Protein AF-A0A800L6N9-F1 (afdb_monomer_lite)

Foldseek 3Di:
DPKAWDFAQCVRPQPDPVRGTHTAWIWDDDPQWIKIFGVCLLLPVVLVVLQVVLLVVLVADWDDDNGITTDHDPSRGSVVSVVVSSVVQDPVNVVVSVVVPPD

pLDDT: mean 93.7, std 5.2, range [57.62, 97.25]

Structure (mmCIF, N/CA/C/O backbone):
data_AF-A0A800L6N9-F1
#
_entry.id   AF-A0A800L6N9-F1
#
loop_
_atom_site.group_PDB
_atom_site.id
_atom_site.type_symbol
_atom_site.label_atom_id
_atom_site.label_alt_id
_atom_site.label_comp_id
_atom_site.label_asym_id
_atom_site.label_entity_id
_atom_site.label_seq_id
_atom_site.pdbx_PDB_ins_code
_atom_site.Cartn_x
_atom_site.Cartn_y
_atom_site.Cartn_z
_atom_site.occupancy
_atom_site.B_iso_or_equiv
_atom_site.auth_seq_id
_atom_site.auth_comp_id
_atom_site.auth_asym_id
_atom_site.auth_atom_id
_atom_site.pdbx_PDB_model_num
ATOM 1 N N . TRP A 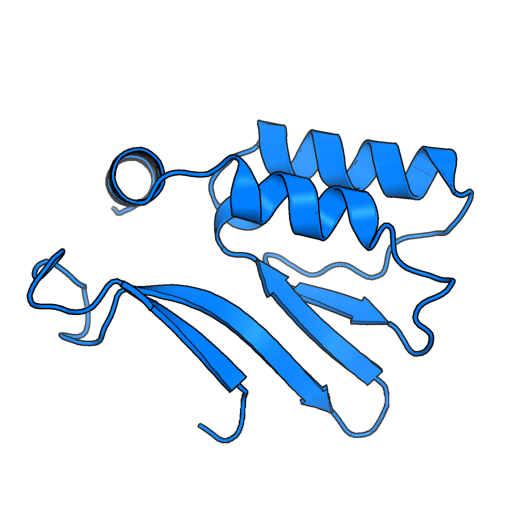1 1 ? 11.679 -10.134 8.688 1.00 57.62 1 TRP A N 1
ATOM 2 C CA . TRP A 1 1 ? 10.487 -9.304 8.961 1.00 57.62 1 TRP A CA 1
ATOM 3 C C . TRP A 1 1 ? 9.336 -10.223 9.349 1.00 57.62 1 TRP A C 1
ATOM 5 O O . TRP A 1 1 ? 9.235 -11.284 8.757 1.00 57.62 1 TRP A O 1
ATOM 15 N N . GLY A 1 2 ? 8.531 -9.871 10.359 1.00 82.06 2 GLY A N 1
ATOM 16 C CA . GLY A 1 2 ? 7.425 -10.706 10.879 1.00 82.06 2 GLY A CA 1
ATOM 17 C C . GLY A 1 2 ? 6.032 -10.279 10.398 1.00 82.06 2 GLY A C 1
ATOM 18 O O . GLY A 1 2 ? 5.062 -10.426 11.134 1.00 82.06 2 GLY A O 1
ATOM 19 N N . MET A 1 3 ? 5.946 -9.658 9.219 1.00 93.00 3 MET A N 1
ATOM 20 C CA . MET A 1 3 ? 4.691 -9.190 8.615 1.00 93.00 3 MET A CA 1
ATOM 21 C C . MET A 1 3 ? 4.299 -10.138 7.486 1.00 93.00 3 MET A C 1
ATOM 23 O O . MET A 1 3 ? 5.176 -10.713 6.845 1.00 93.00 3 MET A O 1
ATOM 27 N N . ILE A 1 4 ? 3.000 -10.267 7.227 1.00 95.25 4 ILE A N 1
ATOM 28 C CA . ILE A 1 4 ? 2.523 -10.962 6.029 1.00 95.25 4 ILE A CA 1
ATOM 29 C C . ILE A 1 4 ? 2.707 -9.993 4.865 1.00 95.25 4 ILE A C 1
ATOM 31 O O . ILE A 1 4 ? 2.085 -8.931 4.865 1.00 95.25 4 ILE A O 1
ATOM 35 N N . SER A 1 5 ? 3.561 -10.347 3.910 1.00 95.19 5 SER A N 1
ATOM 36 C CA . SER A 1 5 ? 3.912 -9.505 2.765 1.00 95.19 5 SER A CA 1
ATOM 37 C C . SER A 1 5 ? 3.532 -10.183 1.455 1.00 95.19 5 SER A C 1
ATOM 39 O O . SER A 1 5 ? 3.627 -11.400 1.328 1.00 95.19 5 SER A O 1
ATOM 41 N N . TYR A 1 6 ? 3.124 -9.368 0.489 1.00 95.19 6 TYR A N 1
ATOM 42 C CA . TYR A 1 6 ? 2.826 -9.760 -0.882 1.00 95.19 6 TYR A CA 1
ATOM 43 C C . TYR A 1 6 ? 3.747 -8.975 -1.808 1.00 95.19 6 TYR A C 1
ATOM 45 O O . TYR A 1 6 ? 3.839 -7.748 -1.700 1.00 95.19 6 TYR A O 1
ATOM 53 N N . GLU A 1 7 ? 4.434 -9.677 -2.698 1.00 95.81 7 GLU A N 1
ATOM 54 C CA . GLU A 1 7 ? 5.558 -9.149 -3.466 1.00 95.81 7 GLU A CA 1
ATOM 55 C C . GLU A 1 7 ? 5.614 -9.741 -4.875 1.00 95.81 7 GLU A C 1
ATOM 57 O O . GLU A 1 7 ? 5.110 -10.837 -5.123 1.00 95.81 7 GLU A O 1
ATOM 62 N N . ILE A 1 8 ? 6.221 -8.993 -5.794 1.00 96.38 8 ILE A N 1
ATOM 63 C CA . ILE A 1 8 ? 6.536 -9.441 -7.150 1.00 96.38 8 ILE A CA 1
ATOM 64 C C . ILE A 1 8 ? 7.894 -10.151 -7.088 1.00 96.38 8 ILE A C 1
ATOM 66 O O . ILE A 1 8 ? 8.874 -9.523 -6.669 1.00 96.38 8 ILE A O 1
ATOM 70 N N . PRO A 1 9 ? 7.981 -11.432 -7.487 1.00 96.81 9 PRO A N 1
ATOM 71 C CA . PRO A 1 9 ? 9.225 -12.186 -7.409 1.00 96.81 9 PRO A CA 1
ATOM 72 C C . PRO A 1 9 ? 10.280 -11.627 -8.370 1.00 96.81 9 PRO A C 1
ATOM 74 O O . PRO A 1 9 ? 9.956 -11.087 -9.430 1.00 96.81 9 PRO A O 1
ATOM 77 N N . LEU A 1 10 ? 11.558 -11.827 -8.033 1.00 96.19 10 LEU A N 1
ATOM 78 C CA . LEU A 1 10 ? 12.690 -11.381 -8.860 1.00 96.19 10 LEU A CA 1
ATOM 79 C C . LEU A 1 10 ? 12.695 -12.012 -10.261 1.00 96.19 10 LEU A C 1
ATOM 81 O O . LEU A 1 10 ? 13.191 -11.403 -11.202 1.00 96.19 10 LEU A O 1
ATOM 85 N N . GLU A 1 11 ? 12.102 -13.200 -10.413 1.00 96.50 11 GLU A N 1
ATOM 86 C CA . GLU A 1 11 ? 11.893 -13.856 -11.712 1.00 96.50 11 GLU A CA 1
ATOM 87 C C . GLU A 1 11 ? 11.009 -13.023 -12.654 1.00 96.50 11 GLU A C 1
ATOM 89 O O . GLU A 1 11 ? 11.174 -13.079 -13.868 1.00 96.50 11 GLU A O 1
ATOM 94 N N . THR A 1 12 ? 10.077 -12.237 -12.101 1.00 96.31 12 THR A N 1
ATOM 95 C CA . THR A 1 12 ? 9.212 -11.321 -12.861 1.00 96.31 12 THR A CA 1
ATOM 96 C C . THR A 1 12 ? 9.826 -9.926 -12.976 1.00 96.31 12 THR A C 1
ATOM 98 O O . THR A 1 12 ? 9.720 -9.298 -14.027 1.00 96.31 12 THR A O 1
ATOM 101 N N . TYR A 1 13 ? 10.472 -9.430 -11.916 1.00 96.06 13 TYR A N 1
ATOM 102 C CA . TYR A 1 13 ? 11.112 -8.113 -11.908 1.00 96.06 13 TYR A CA 1
ATOM 103 C C . TYR A 1 13 ? 12.439 -8.131 -11.124 1.00 96.06 13 TYR A C 1
ATOM 105 O O . TYR A 1 13 ? 12.423 -8.042 -9.893 1.00 96.06 13 TYR A O 1
ATOM 113 N N . PRO A 1 14 ? 13.593 -8.239 -11.811 1.00 95.06 14 PRO A N 1
ATOM 114 C CA . PRO A 1 14 ? 14.889 -8.379 -11.146 1.00 95.06 14 PRO A CA 1
ATOM 115 C C . PRO A 1 14 ? 15.527 -7.045 -10.723 1.00 95.06 14 PRO A C 1
ATOM 117 O O . PRO A 1 14 ? 16.348 -7.039 -9.807 1.00 95.06 14 PRO A O 1
ATOM 120 N N . ASP A 1 15 ? 15.172 -5.921 -11.356 1.00 93.81 15 ASP A N 1
ATOM 121 C CA . ASP A 1 15 ? 15.856 -4.626 -11.183 1.00 93.81 15 ASP A CA 1
ATOM 122 C C . ASP A 1 15 ? 15.379 -3.840 -9.945 1.00 93.81 15 ASP A C 1
ATOM 124 O O . ASP A 1 15 ? 14.806 -2.749 -10.011 1.00 93.81 15 ASP A O 1
ATOM 128 N N . THR A 1 16 ? 15.612 -4.413 -8.768 1.00 92.00 16 THR A N 1
ATOM 129 C CA . THR A 1 16 ? 15.293 -3.790 -7.477 1.00 92.00 16 THR A CA 1
ATOM 130 C C . THR A 1 16 ? 16.550 -3.231 -6.815 1.00 92.00 16 THR A C 1
ATOM 132 O O . THR A 1 16 ? 17.630 -3.810 -6.889 1.00 92.00 16 THR A O 1
ATOM 135 N N . TYR A 1 17 ? 16.419 -2.115 -6.093 1.00 89.56 17 TYR A N 1
ATOM 136 C CA . TYR A 1 17 ? 17.561 -1.418 -5.477 1.00 89.56 17 TYR A CA 1
ATOM 137 C C . TYR A 1 17 ? 18.344 -2.248 -4.437 1.00 89.56 17 TYR A C 1
ATOM 139 O O . TYR A 1 17 ? 19.448 -1.872 -4.047 1.00 89.56 17 TYR A O 1
ATOM 147 N N . ASN A 1 18 ? 17.756 -3.332 -3.926 1.00 92.00 18 ASN A N 1
ATOM 148 C CA . ASN A 1 18 ? 18.301 -4.165 -2.854 1.00 92.00 18 ASN A CA 1
ATOM 149 C C . ASN A 1 18 ? 18.336 -5.662 -3.192 1.00 92.00 18 ASN A C 1
ATOM 151 O O . ASN A 1 18 ? 18.588 -6.465 -2.291 1.00 92.00 18 ASN A O 1
ATOM 155 N N . ASN A 1 19 ? 18.085 -6.046 -4.449 1.00 92.94 19 ASN A N 1
ATOM 156 C CA . ASN A 1 19 ? 17.987 -7.445 -4.875 1.00 92.94 19 ASN A CA 1
ATOM 157 C C . ASN A 1 19 ? 16.972 -8.260 -4.045 1.00 92.94 19 ASN A C 1
ATOM 159 O O . ASN A 1 19 ? 17.209 -9.430 -3.743 1.00 92.94 19 ASN A O 1
ATOM 163 N N . GLN A 1 20 ? 15.874 -7.635 -3.612 1.00 94.38 20 GLN A N 1
ATOM 164 C CA . GLN A 1 20 ? 14.762 -8.301 -2.929 1.00 94.38 20 GLN A CA 1
ATOM 165 C C . GLN A 1 20 ? 13.491 -8.160 -3.768 1.00 94.38 20 GLN A C 1
ATOM 167 O O . GLN A 1 20 ? 13.358 -7.165 -4.477 1.00 94.38 20 GLN A O 1
ATOM 172 N N . PRO A 1 21 ? 12.542 -9.107 -3.678 1.00 96.06 21 PRO A N 1
ATOM 173 C CA . PRO A 1 21 ? 11.251 -8.988 -4.348 1.00 96.06 21 PRO A CA 1
ATOM 174 C C . PRO A 1 21 ? 10.574 -7.629 -4.119 1.00 96.06 21 PRO A C 1
ATOM 176 O O . PRO A 1 21 ? 10.658 -7.026 -3.042 1.00 96.06 21 PRO A O 1
ATOM 179 N N . LEU A 1 22 ? 9.884 -7.135 -5.146 1.00 95.06 22 LEU A N 1
ATOM 180 C CA . LEU A 1 22 ? 9.259 -5.819 -5.104 1.00 95.06 22 LEU A CA 1
ATOM 181 C C . LEU A 1 22 ? 7.932 -5.896 -4.336 1.00 95.06 22 LEU A C 1
ATOM 183 O O . LEU A 1 22 ? 6.942 -6.435 -4.825 1.00 95.06 22 LEU A O 1
ATOM 187 N N . GLY A 1 23 ? 7.906 -5.356 -3.118 1.00 94.25 23 GLY A N 1
ATOM 188 C CA . GLY A 1 23 ? 6.725 -5.405 -2.254 1.00 94.25 23 GLY A CA 1
ATOM 189 C C . GLY A 1 23 ? 5.540 -4.615 -2.816 1.00 94.25 23 GLY A C 1
ATOM 190 O O . GLY A 1 23 ? 5.698 -3.449 -3.163 1.00 94.25 23 GLY A O 1
ATOM 191 N N . ILE A 1 24 ? 4.355 -5.230 -2.840 1.00 95.00 24 ILE A N 1
ATOM 192 C CA . ILE A 1 24 ? 3.076 -4.634 -3.270 1.00 95.00 24 ILE A CA 1
ATOM 193 C C . ILE A 1 24 ? 2.272 -4.175 -2.049 1.00 95.00 24 ILE A C 1
ATOM 195 O O . ILE A 1 24 ? 1.804 -3.032 -1.968 1.00 95.00 24 ILE A O 1
ATOM 199 N N . ALA A 1 25 ? 2.105 -5.085 -1.089 1.00 95.38 25 ALA A N 1
ATOM 200 C CA . ALA A 1 25 ? 1.299 -4.869 0.099 1.00 95.38 25 ALA A CA 1
ATOM 201 C C . ALA A 1 25 ? 1.833 -5.663 1.291 1.00 95.38 25 ALA A C 1
ATOM 203 O O . ALA A 1 25 ? 2.490 -6.690 1.130 1.00 95.38 25 ALA A O 1
ATOM 204 N N . ALA A 1 26 ? 1.523 -5.208 2.501 1.00 95.75 26 ALA A N 1
ATOM 205 C CA . ALA A 1 26 ? 1.827 -5.961 3.712 1.00 95.75 26 ALA A CA 1
ATOM 206 C C . ALA A 1 26 ? 0.789 -5.718 4.806 1.00 95.75 26 ALA A C 1
ATOM 208 O O . ALA A 1 26 ? 0.178 -4.652 4.873 1.00 95.75 26 ALA A O 1
ATOM 209 N N . ILE A 1 27 ? 0.626 -6.692 5.695 1.00 95.50 27 ILE A N 1
ATOM 210 C CA . ILE A 1 27 ? -0.229 -6.605 6.876 1.00 95.50 27 ILE A CA 1
ATOM 211 C C . ILE A 1 27 ? 0.645 -6.794 8.110 1.00 95.50 27 ILE A C 1
ATOM 213 O O . ILE A 1 27 ? 1.358 -7.792 8.248 1.00 95.50 27 ILE A O 1
ATOM 217 N N . ALA A 1 28 ? 0.574 -5.829 9.023 1.00 95.19 28 ALA A N 1
ATOM 218 C CA . ALA A 1 28 ? 1.351 -5.825 10.250 1.00 95.19 28 ALA A CA 1
ATOM 219 C C . ALA A 1 28 ? 0.447 -5.718 11.477 1.00 95.19 28 ALA A C 1
ATOM 221 O O . ALA A 1 28 ? -0.362 -4.795 11.581 1.00 95.19 28 ALA A O 1
ATOM 222 N N . SER A 1 29 ? 0.644 -6.620 12.437 1.00 94.38 29 SER A N 1
ATOM 223 C CA . SER A 1 29 ? 0.078 -6.499 13.779 1.00 94.38 29 SER A CA 1
ATOM 224 C C . SER A 1 29 ? 1.0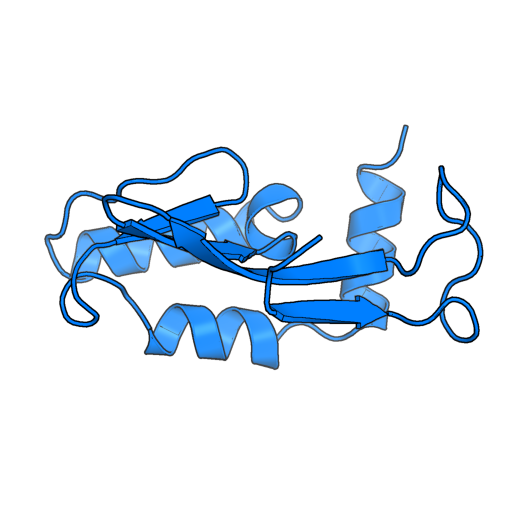71 -5.754 14.670 1.00 94.38 29 SER A C 1
ATOM 226 O O . SER A 1 29 ? 2.193 -6.210 14.878 1.00 94.38 29 SER A O 1
ATOM 228 N N . GLN A 1 30 ? 0.686 -4.574 15.151 1.00 92.56 30 GLN A N 1
ATOM 229 C CA . GLN A 1 30 ? 1.484 -3.732 16.041 1.00 92.56 30 GLN A CA 1
ATOM 230 C C . GLN A 1 30 ? 0.788 -3.643 17.403 1.00 92.56 30 GLN A C 1
ATOM 232 O O . GLN A 1 30 ? -0.427 -3.795 17.494 1.00 92.56 30 GLN A O 1
ATOM 237 N N . LYS A 1 31 ? 1.533 -3.312 18.468 1.00 93.94 31 LYS A N 1
ATOM 238 C CA . LYS A 1 31 ? 1.029 -3.299 19.861 1.00 93.94 31 LYS A CA 1
ATOM 239 C C . LYS A 1 31 ? -0.341 -2.619 20.047 1.00 93.94 31 LYS A C 1
ATOM 241 O O . LYS A 1 31 ? -1.131 -3.070 20.864 1.00 93.94 31 LYS A O 1
ATOM 246 N N . ASN A 1 32 ? -0.608 -1.542 19.303 1.00 94.38 32 ASN A N 1
ATOM 247 C CA . ASN A 1 32 ? -1.807 -0.710 19.469 1.00 94.38 32 ASN A CA 1
ATOM 248 C C . ASN A 1 32 ? -2.721 -0.654 18.230 1.00 94.38 32 ASN A C 1
ATOM 250 O O . ASN A 1 32 ? -3.734 0.039 18.268 1.00 94.38 32 ASN A O 1
ATOM 254 N N . HIS A 1 33 ? -2.341 -1.267 17.105 1.00 95.00 33 HIS A N 1
ATOM 255 C CA . HIS A 1 33 ? -3.100 -1.187 15.851 1.00 95.00 33 HIS A CA 1
ATOM 256 C C . HIS A 1 33 ? -2.676 -2.273 14.864 1.00 95.00 33 HIS A C 1
ATOM 258 O O . HIS A 1 33 ? -1.570 -2.802 14.936 1.00 95.00 33 HIS A O 1
ATOM 264 N N . ILE A 1 34 ? -3.530 -2.531 13.882 1.00 95.50 34 ILE A N 1
ATOM 265 C CA . ILE A 1 34 ? -3.161 -3.233 12.658 1.00 95.50 34 ILE A CA 1
ATOM 266 C C . ILE A 1 34 ? -2.820 -2.172 11.610 1.00 95.50 34 ILE A C 1
ATOM 268 O O . ILE A 1 34 ? -3.439 -1.103 11.565 1.00 95.50 34 ILE A O 1
ATOM 272 N N . ALA A 1 35 ? -1.810 -2.443 10.790 1.00 95.62 35 ALA A N 1
ATOM 273 C CA . ALA A 1 35 ? -1.464 -1.617 9.647 1.00 95.62 35 ALA A CA 1
ATOM 274 C C . ALA A 1 35 ? -1.546 -2.432 8.356 1.00 95.62 35 ALA A C 1
ATOM 276 O O . ALA A 1 35 ? -0.988 -3.526 8.279 1.00 95.62 35 ALA A O 1
ATOM 277 N N . ILE A 1 36 ? -2.205 -1.871 7.343 1.00 96.19 36 ILE A N 1
ATOM 278 C CA . ILE A 1 36 ? -2.093 -2.334 5.959 1.00 96.19 36 ILE A CA 1
ATOM 279 C C . ILE A 1 36 ? -1.167 -1.367 5.233 1.00 96.19 36 ILE A C 1
ATOM 281 O O . ILE A 1 36 ? -1.386 -0.156 5.256 1.00 96.19 36 ILE A O 1
ATOM 285 N N . TYR A 1 37 ? -0.135 -1.900 4.601 1.00 95.69 37 TYR A N 1
ATOM 286 C CA . TYR A 1 37 ? 0.759 -1.175 3.714 1.00 95.69 37 TYR A CA 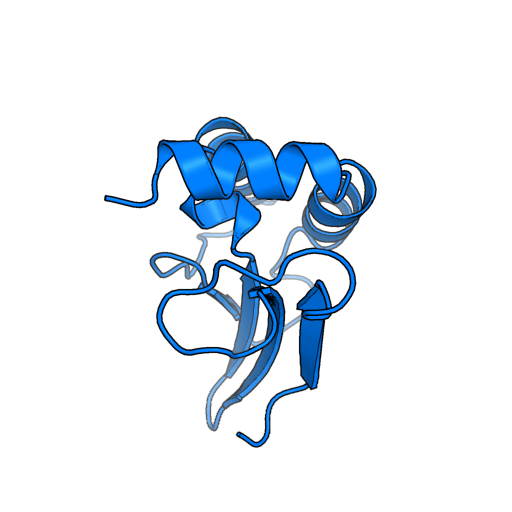1
ATOM 287 C C . TYR A 1 37 ? 0.296 -1.402 2.279 1.00 95.69 37 TYR A C 1
ATOM 289 O O . TYR A 1 37 ? 0.145 -2.550 1.873 1.00 95.69 37 TYR A O 1
ATOM 297 N N . LEU A 1 38 ? 0.080 -0.323 1.529 1.00 95.25 38 LEU A N 1
ATOM 298 C CA . LEU A 1 38 ? -0.278 -0.343 0.111 1.00 95.25 38 LEU A CA 1
ATOM 299 C C . LEU A 1 38 ? 0.707 0.549 -0.632 1.00 95.25 38 LEU A C 1
ATOM 301 O O . LEU A 1 38 ? 0.648 1.775 -0.515 1.00 95.25 38 LEU A O 1
ATOM 305 N N . MET A 1 39 ? 1.619 -0.056 -1.387 1.00 94.38 39 MET A N 1
ATOM 306 C CA . MET A 1 39 ? 2.600 0.716 -2.147 1.00 94.38 39 MET A CA 1
ATOM 307 C C . MET A 1 39 ? 1.958 1.446 -3.331 1.00 94.38 39 MET A C 1
ATOM 309 O O . MET A 1 39 ? 2.351 2.570 -3.630 1.00 94.38 39 MET A O 1
ATOM 313 N N . GLY A 1 40 ? 0.894 0.886 -3.919 1.00 93.31 40 GLY A N 1
ATOM 314 C CA . GLY A 1 40 ? 0.105 1.554 -4.962 1.00 93.31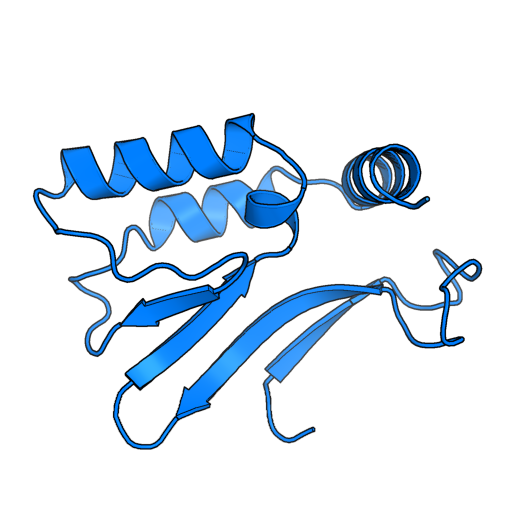 40 GLY A CA 1
ATOM 315 C C . GLY A 1 40 ? -0.429 2.920 -4.530 1.00 93.31 40 GLY A C 1
ATOM 316 O O . GLY A 1 40 ? -0.184 3.916 -5.203 1.00 93.31 40 GLY A O 1
ATOM 317 N N . CYS A 1 41 ? -1.025 3.017 -3.339 1.00 93.50 41 CYS A N 1
ATOM 318 C CA . CYS A 1 41 ? -1.495 4.291 -2.781 1.00 93.50 41 CYS A CA 1
ATOM 319 C C . CYS A 1 41 ? -0.373 5.290 -2.463 1.00 93.50 41 CYS A C 1
ATOM 321 O O . CYS A 1 41 ? -0.658 6.467 -2.257 1.00 93.50 41 CYS A O 1
ATOM 323 N N . TYR A 1 42 ? 0.876 4.834 -2.359 1.00 91.25 42 TYR A N 1
ATOM 324 C CA . TYR A 1 42 ? 2.022 5.709 -2.132 1.00 91.25 42 TYR A CA 1
ATOM 325 C C . TYR A 1 42 ? 2.577 6.283 -3.440 1.00 91.25 42 TYR A C 1
ATOM 327 O O . TYR A 1 42 ? 2.939 7.456 -3.475 1.00 91.25 42 TYR A O 1
ATOM 335 N N . MET A 1 43 ? 2.633 5.478 -4.504 1.00 93.25 43 MET A N 1
ATOM 336 C CA . MET A 1 43 ? 3.215 5.885 -5.788 1.00 93.25 43 MET A CA 1
ATOM 337 C C . MET A 1 43 ? 2.200 6.438 -6.795 1.00 93.25 43 MET A C 1
ATOM 339 O O . MET A 1 43 ? 2.580 7.248 -7.635 1.00 93.25 43 MET A O 1
ATOM 343 N N . VAL A 1 44 ? 0.923 6.046 -6.704 1.00 95.06 44 VAL A N 1
ATOM 344 C CA . VAL A 1 44 ? -0.140 6.448 -7.638 1.00 95.06 44 VAL A CA 1
ATOM 345 C C . VAL A 1 44 ? -1.092 7.447 -6.964 1.00 95.06 44 VAL A C 1
ATOM 347 O O . VAL A 1 44 ? -1.928 7.048 -6.142 1.00 95.06 44 VAL A O 1
ATOM 350 N N . PRO A 1 45 ? -1.042 8.748 -7.321 1.00 94.06 45 PRO A N 1
ATOM 351 C CA . PRO A 1 45 ? -1.882 9.774 -6.695 1.00 94.06 45 PRO A CA 1
ATOM 352 C C . PRO A 1 45 ? -3.388 9.502 -6.810 1.00 94.06 45 PRO A C 1
ATOM 354 O O . PRO A 1 45 ? -4.163 9.846 -5.916 1.00 94.06 45 PRO A O 1
ATOM 357 N N . GLU A 1 46 ? -3.823 8.863 -7.896 1.00 95.12 46 GLU A N 1
ATOM 358 C CA . GLU A 1 46 ? -5.231 8.530 -8.120 1.00 95.12 46 GLU A CA 1
ATOM 359 C C . GLU A 1 46 ? -5.746 7.441 -7.167 1.00 95.12 46 GLU A C 1
ATOM 361 O O . GLU A 1 46 ? -6.852 7.565 -6.628 1.00 95.12 46 GLU A O 1
ATOM 366 N N . GLN A 1 47 ? -4.933 6.424 -6.867 1.00 95.31 47 GLN A N 1
ATOM 367 C CA . GLN A 1 47 ? -5.280 5.416 -5.860 1.00 95.31 47 GLN A CA 1
ATOM 368 C C . GLN A 1 47 ? -5.374 6.047 -4.468 1.00 95.31 47 GLN A C 1
ATOM 370 O O . GLN A 1 47 ? -6.333 5.799 -3.732 1.00 95.31 47 GLN A O 1
ATOM 375 N N . GLN A 1 48 ? -4.439 6.946 -4.135 1.00 95.06 48 GLN A N 1
ATOM 376 C CA . GLN A 1 48 ? -4.482 7.699 -2.881 1.00 95.06 48 GLN A CA 1
ATOM 377 C C . GLN A 1 48 ? -5.763 8.537 -2.774 1.00 95.06 48 GLN A C 1
ATOM 379 O O . GLN A 1 48 ? -6.442 8.523 -1.744 1.00 95.06 48 GLN A O 1
ATOM 384 N N . LYS A 1 49 ? -6.127 9.244 -3.849 1.00 95.88 49 LYS A N 1
ATOM 385 C CA . LYS A 1 49 ? -7.353 10.046 -3.921 1.00 95.88 49 LYS A CA 1
ATOM 386 C C . LYS A 1 49 ? -8.596 9.177 -3.720 1.00 95.88 49 LYS A C 1
ATOM 388 O O . LYS A 1 49 ? -9.460 9.539 -2.921 1.00 95.88 49 LYS A O 1
ATOM 393 N N . THR A 1 50 ? -8.663 8.027 -4.388 1.00 96.56 50 THR A N 1
ATOM 394 C CA . THR A 1 50 ? -9.769 7.062 -4.275 1.00 96.56 50 THR A CA 1
ATOM 395 C C . THR A 1 50 ? -9.929 6.559 -2.841 1.00 96.56 50 THR A C 1
ATOM 397 O O . THR A 1 50 ? -11.032 6.584 -2.290 1.00 96.56 50 THR A O 1
ATOM 400 N N . LEU A 1 51 ? -8.821 6.202 -2.187 1.00 95.75 51 LEU A N 1
ATOM 401 C CA . LEU A 1 51 ? -8.818 5.787 -0.787 1.00 95.75 51 LEU A CA 1
ATOM 402 C C . LEU A 1 51 ? -9.337 6.897 0.145 1.00 95.75 51 LEU A C 1
ATOM 404 O O . LEU A 1 51 ? -10.194 6.648 0.994 1.00 95.75 51 LEU A O 1
ATOM 408 N N . LEU A 1 52 ? -8.858 8.135 -0.018 1.00 95.62 52 LEU A N 1
ATOM 409 C CA . LEU A 1 52 ? -9.289 9.272 0.804 1.00 95.62 52 LEU A CA 1
ATOM 410 C C . LEU A 1 52 ? -10.772 9.613 0.603 1.00 95.62 52 LEU A C 1
ATOM 412 O O . LEU A 1 52 ? -11.460 9.953 1.569 1.00 95.62 52 LEU A O 1
ATOM 416 N N . MET A 1 53 ? -11.290 9.492 -0.623 1.00 97.25 53 MET A N 1
ATOM 417 C CA . MET A 1 53 ? -12.722 9.652 -0.884 1.00 97.25 53 MET A CA 1
ATOM 418 C C . MET A 1 53 ? -13.556 8.582 -0.182 1.00 97.25 53 MET A C 1
ATOM 420 O O . MET A 1 53 ? -14.607 8.905 0.372 1.00 97.25 53 MET A O 1
ATOM 424 N N . ALA A 1 54 ? -13.086 7.334 -0.151 1.00 96.94 54 ALA A N 1
ATOM 425 C CA . ALA A 1 54 ? -13.779 6.259 0.548 1.00 96.94 54 ALA A CA 1
ATOM 426 C C . ALA A 1 54 ? -13.848 6.515 2.063 1.00 96.94 54 ALA A C 1
ATOM 428 O O . ALA A 1 54 ? -14.925 6.418 2.652 1.00 96.94 54 ALA A O 1
ATOM 429 N N . PHE A 1 55 ? -12.752 6.969 2.680 1.00 96.69 55 PHE A N 1
ATOM 430 C CA . PHE A 1 55 ? -12.765 7.407 4.083 1.00 96.69 55 PHE A CA 1
ATOM 431 C C . PHE A 1 55 ? -13.741 8.562 4.331 1.00 96.69 55 PHE A C 1
ATOM 433 O O . PHE A 1 55 ? -14.513 8.527 5.292 1.00 96.69 55 PHE A O 1
ATOM 440 N N . LYS A 1 56 ? -13.762 9.561 3.437 1.00 96.75 56 LYS A N 1
ATOM 441 C CA . LYS A 1 56 ? -14.713 10.678 3.514 1.00 96.75 56 LYS A CA 1
ATOM 442 C C . LYS A 1 56 ? -16.162 10.190 3.439 1.00 96.75 56 LYS A C 1
ATOM 444 O O . LYS A 1 56 ? -16.988 10.658 4.216 1.00 96.75 56 LYS A O 1
ATOM 449 N N . LYS A 1 57 ? -16.465 9.236 2.552 1.00 96.62 57 LYS A N 1
ATOM 450 C CA . LYS A 1 57 ? -17.801 8.634 2.406 1.00 96.62 57 LYS A CA 1
ATOM 451 C C . LYS A 1 57 ? -18.233 7.867 3.660 1.00 96.62 57 LYS A C 1
ATOM 453 O O . LYS A 1 57 ? -19.401 7.923 4.022 1.00 96.62 57 LYS A O 1
ATOM 458 N N . MET A 1 58 ? -17.300 7.198 4.337 1.00 95.56 58 MET A N 1
ATOM 459 C CA . MET A 1 58 ? -17.563 6.529 5.618 1.00 95.56 58 MET A CA 1
ATOM 460 C C . MET A 1 58 ? -17.743 7.503 6.793 1.00 95.56 58 MET A C 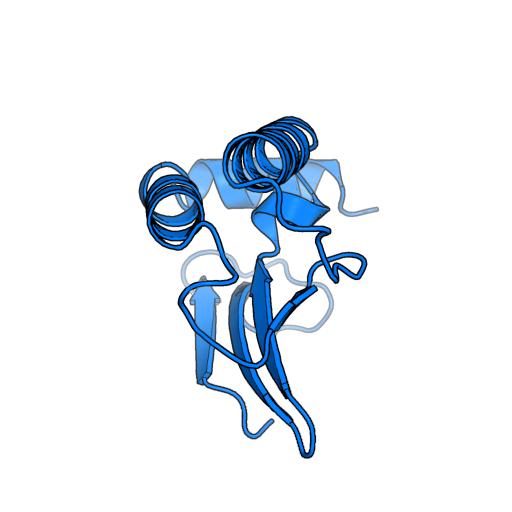1
ATOM 462 O O . MET A 1 58 ? -18.150 7.078 7.870 1.00 95.56 58 MET A O 1
ATOM 466 N N . GLY A 1 59 ? -17.395 8.786 6.637 1.00 95.50 59 GLY A N 1
ATOM 467 C CA . GLY A 1 59 ? -17.371 9.745 7.747 1.00 95.50 59 GLY A CA 1
ATOM 468 C C . GLY A 1 59 ? -16.285 9.447 8.790 1.00 95.50 59 GLY A C 1
ATOM 469 O O . GLY A 1 59 ? -16.333 9.966 9.904 1.00 95.50 59 GLY A O 1
ATOM 470 N N . VAL A 1 60 ? -15.298 8.611 8.449 1.00 93.75 60 VAL A N 1
ATOM 471 C CA . VAL A 1 60 ? -14.217 8.201 9.351 1.00 93.75 60 VAL A CA 1
ATOM 472 C C . VAL A 1 60 ? -12.972 9.024 9.050 1.00 93.75 60 VAL A C 1
ATOM 474 O O . VAL A 1 60 ? -12.516 9.091 7.910 1.00 93.75 60 VAL A O 1
ATOM 477 N N . LYS A 1 61 ? -12.374 9.624 10.087 1.00 93.31 61 LYS A N 1
ATOM 478 C CA . LYS A 1 61 ? -11.076 10.294 9.955 1.00 93.31 61 LYS A CA 1
ATOM 479 C C . LYS A 1 61 ? -9.980 9.241 9.715 1.00 93.31 61 LYS A C 1
ATOM 481 O O . LYS A 1 61 ? -9.744 8.428 10.613 1.00 93.31 61 LYS A O 1
ATOM 486 N N . PRO A 1 62 ? -9.290 9.254 8.560 1.00 93.44 62 PRO A N 1
ATOM 487 C CA . PRO A 1 62 ? -8.234 8.289 8.281 1.00 93.44 62 PRO A CA 1
ATOM 488 C C . PRO A 1 62 ? -7.027 8.488 9.207 1.00 93.44 62 PRO A C 1
ATOM 490 O O . PRO A 1 62 ? -6.641 9.618 9.509 1.00 93.44 62 PRO A O 1
ATOM 493 N N . ASN A 1 63 ? -6.392 7.385 9.606 1.00 94.69 63 ASN A N 1
ATOM 494 C CA . ASN A 1 63 ? -5.067 7.379 10.228 1.00 94.69 63 ASN A CA 1
ATOM 495 C C . ASN A 1 63 ? -4.077 6.744 9.244 1.00 94.69 63 ASN A C 1
ATOM 497 O O . ASN A 1 63 ? -3.940 5.522 9.187 1.00 94.69 63 ASN A O 1
ATOM 501 N N . ILE A 1 64 ? -3.458 7.577 8.408 1.00 93.00 64 ILE A N 1
ATOM 502 C CA . ILE A 1 64 ? -2.657 7.148 7.258 1.00 93.00 64 ILE A CA 1
ATOM 503 C C . ILE A 1 64 ? -1.260 7.781 7.340 1.00 93.00 64 ILE A C 1
ATOM 505 O O . ILE A 1 64 ? -1.128 8.974 7.606 1.00 93.00 64 ILE A O 1
ATOM 509 N N . GLY A 1 65 ? -0.219 6.969 7.148 1.00 90.50 65 GLY A N 1
ATOM 510 C CA . GLY A 1 65 ? 1.152 7.413 6.881 1.00 90.50 65 GLY A CA 1
ATOM 511 C C . GLY A 1 65 ? 1.416 7.537 5.377 1.00 90.50 65 GLY A C 1
ATOM 512 O O . GLY A 1 65 ? 0.491 7.658 4.591 1.00 90.50 65 GLY A O 1
ATOM 513 N N . LYS A 1 66 ? 2.678 7.470 4.936 1.00 84.12 66 LYS A N 1
ATOM 514 C CA . LYS A 1 66 ? 2.990 7.557 3.492 1.00 84.12 66 LYS A CA 1
ATOM 515 C C . LYS A 1 66 ? 2.380 6.410 2.678 1.00 84.12 66 LYS A C 1
ATOM 517 O O . LYS A 1 66 ? 1.775 6.649 1.645 1.00 84.12 66 LYS A O 1
ATOM 522 N N . SER A 1 67 ? 2.527 5.183 3.168 1.00 88.19 67 SER A N 1
ATOM 523 C CA . SER A 1 67 ? 2.031 3.965 2.513 1.00 88.19 67 SER A CA 1
ATOM 524 C C . SER A 1 67 ? 1.158 3.103 3.423 1.00 88.19 67 SER A C 1
ATOM 526 O O . SER A 1 67 ? 0.645 2.079 2.984 1.00 88.19 67 SER A O 1
ATOM 528 N N . CYS A 1 68 ? 1.002 3.478 4.699 1.00 92.62 68 CYS A N 1
ATOM 529 C CA . CYS A 1 68 ? 0.335 2.650 5.699 1.00 92.62 68 CYS A CA 1
ATOM 530 C C . CYS A 1 68 ? -1.002 3.233 6.149 1.00 92.62 68 CYS A C 1
ATOM 532 O O . CYS A 1 68 ? -1.105 4.420 6.437 1.00 92.62 68 CYS A O 1
ATOM 534 N N . ILE A 1 69 ? -2.006 2.374 6.280 1.00 95.69 69 ILE A N 1
ATOM 535 C CA . ILE A 1 69 ? -3.322 2.672 6.840 1.00 95.69 69 ILE A CA 1
ATOM 536 C C . ILE A 1 69 ? -3.400 1.962 8.185 1.00 95.69 69 ILE A C 1
ATOM 538 O O . ILE A 1 69 ? -3.264 0.741 8.244 1.00 95.69 69 ILE A O 1
ATOM 542 N N . ARG A 1 70 ? -3.603 2.712 9.267 1.00 96.44 70 ARG A N 1
ATOM 543 C CA . ARG A 1 70 ? -3.631 2.193 10.639 1.00 96.44 70 ARG A CA 1
ATOM 544 C C . ARG A 1 70 ? -5.059 2.153 11.156 1.00 96.44 70 ARG A C 1
ATOM 546 O O . ARG A 1 70 ? -5.777 3.148 11.075 1.00 96.44 70 ARG A O 1
ATOM 553 N N . PHE A 1 71 ? -5.451 1.035 11.748 1.00 95.75 71 PHE A N 1
ATOM 554 C CA . PHE A 1 71 ? -6.793 0.858 12.292 1.00 95.75 71 PHE A CA 1
ATOM 555 C C . PHE A 1 71 ? -6.804 -0.125 13.461 1.00 95.75 71 PHE A C 1
ATOM 557 O O . PHE A 1 71 ? -5.917 -0.961 13.614 1.00 95.75 71 PHE A O 1
ATOM 564 N N . THR A 1 72 ? -7.817 -0.004 14.315 1.00 94.31 72 THR A N 1
ATOM 565 C CA . THR A 1 72 ? -8.046 -0.911 15.454 1.00 94.31 72 THR A CA 1
ATOM 566 C C . THR A 1 72 ? -9.252 -1.818 15.249 1.00 94.31 72 THR A C 1
ATOM 568 O O . THR A 1 72 ? -9.390 -2.819 15.943 1.00 94.31 72 THR A O 1
ATOM 571 N N . LYS A 1 73 ? -10.128 -1.470 14.302 1.00 93.12 73 LYS A N 1
ATOM 572 C CA . LYS A 1 73 ? -11.336 -2.212 13.956 1.00 93.12 73 LYS A CA 1
ATOM 573 C C . LYS A 1 73 ? -11.560 -2.162 12.447 1.00 93.12 73 LYS A C 1
ATOM 575 O O . LYS A 1 73 ? -11.235 -1.154 11.818 1.00 93.12 73 LYS A O 1
ATOM 580 N N . LEU A 1 74 ? -12.110 -3.238 11.890 1.00 91.06 74 LEU A N 1
ATOM 581 C CA . LEU A 1 74 ? -12.377 -3.357 10.452 1.00 91.06 74 LEU A CA 1
ATOM 582 C C . LEU A 1 74 ? -13.490 -2.413 9.973 1.00 91.06 74 LEU A C 1
ATOM 584 O O . LEU A 1 74 ? -13.435 -1.932 8.850 1.00 91.06 74 LEU A O 1
ATOM 588 N N . ASP A 1 75 ? -14.444 -2.069 10.841 1.00 91.69 75 ASP A N 1
ATOM 589 C CA . ASP A 1 75 ? -15.518 -1.102 10.557 1.00 91.69 75 ASP A CA 1
ATOM 590 C C . ASP A 1 75 ? -15.012 0.342 10.358 1.00 91.69 75 ASP A C 1
ATOM 592 O O . ASP A 1 75 ? -15.748 1.208 9.889 1.00 91.69 75 ASP A O 1
ATOM 596 N N . LYS A 1 76 ? -13.744 0.614 10.691 1.00 92.69 76 LYS A N 1
ATOM 597 C CA . LYS A 1 76 ? -13.094 1.922 10.535 1.00 92.69 76 LYS A CA 1
ATOM 598 C C . LYS A 1 76 ? -12.204 2.025 9.301 1.00 92.69 76 LYS A C 1
ATOM 600 O O . LYS A 1 76 ? -11.440 2.985 9.202 1.00 92.69 76 LYS A O 1
ATOM 605 N N . ILE A 1 77 ? -12.275 1.070 8.376 1.00 95.19 77 ILE A N 1
ATOM 606 C CA . ILE A 1 77 ? -11.540 1.129 7.110 1.00 95.19 77 ILE A CA 1
ATOM 607 C C . ILE A 1 77 ? -12.446 0.831 5.914 1.00 95.19 77 ILE A C 1
ATOM 609 O O . ILE A 1 77 ? -13.347 0.001 6.022 1.00 95.19 77 ILE A O 1
ATOM 613 N N . PRO A 1 78 ? -12.194 1.457 4.752 1.00 96.00 78 PRO A N 1
ATOM 614 C CA . PRO A 1 78 ? -12.902 1.148 3.518 1.00 96.00 78 PRO A CA 1
ATOM 615 C C . PRO A 1 78 ? -12.332 -0.139 2.907 1.00 96.00 78 PRO A C 1
ATOM 617 O O . PRO A 1 78 ? -11.610 -0.097 1.911 1.00 96.00 78 PRO A O 1
ATOM 620 N N . LEU A 1 79 ? -12.608 -1.282 3.542 1.00 94.88 79 LEU A N 1
ATOM 621 C CA . LEU A 1 79 ? -12.024 -2.573 3.167 1.00 94.88 79 LEU A CA 1
ATOM 622 C C . LEU A 1 79 ? -12.327 -2.939 1.708 1.00 94.88 79 LEU A C 1
ATOM 624 O O . LEU A 1 79 ? -11.408 -3.303 0.980 1.00 94.88 79 LEU A O 1
ATOM 628 N N . ASP A 1 80 ? -13.567 -2.743 1.256 1.00 96.06 80 ASP A N 1
ATOM 629 C CA . ASP A 1 80 ? -13.963 -3.019 -0.132 1.00 96.06 80 ASP A CA 1
ATOM 630 C C 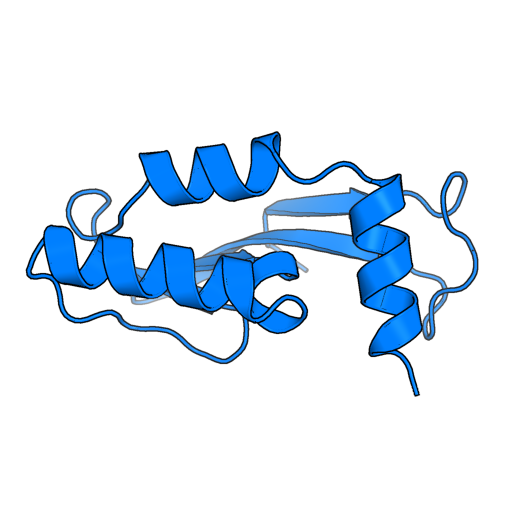. ASP A 1 80 ? -13.186 -2.159 -1.135 1.00 96.06 80 ASP A C 1
ATOM 632 O O . ASP A 1 80 ? -12.745 -2.647 -2.173 1.00 96.06 80 ASP A O 1
ATOM 636 N N . THR A 1 81 ? -12.948 -0.881 -0.813 1.00 96.44 81 THR A N 1
ATOM 637 C CA . THR A 1 81 ? -12.111 -0.010 -1.649 1.00 96.44 81 THR A CA 1
ATOM 638 C C . THR A 1 81 ? -10.669 -0.498 -1.678 1.00 96.44 81 THR A C 1
ATOM 640 O O . THR A 1 81 ? -10.064 -0.507 -2.741 1.00 96.44 81 THR A O 1
ATOM 643 N N . ILE A 1 82 ? -10.110 -0.920 -0.541 1.00 95.50 82 ILE A N 1
ATOM 644 C CA . ILE A 1 82 ? -8.742 -1.454 -0.484 1.00 95.50 82 ILE A CA 1
ATOM 645 C C . ILE A 1 82 ? -8.622 -2.712 -1.353 1.00 95.50 82 ILE A C 1
ATOM 647 O O . ILE A 1 82 ? -7.680 -2.818 -2.133 1.00 95.50 82 ILE A O 1
ATOM 651 N N . ILE A 1 83 ? -9.588 -3.629 -1.262 1.00 94.75 83 ILE A N 1
ATOM 652 C CA . ILE A 1 83 ? -9.631 -4.841 -2.089 1.00 94.75 83 ILE A CA 1
ATOM 653 C C . ILE A 1 83 ? -9.691 -4.468 -3.572 1.00 94.75 83 ILE A C 1
ATOM 655 O O . ILE A 1 83 ? -8.875 -4.957 -4.350 1.00 94.75 83 ILE A O 1
ATOM 659 N N . ALA A 1 84 ? -10.588 -3.557 -3.955 1.00 96.31 84 ALA A N 1
ATOM 660 C CA . ALA A 1 84 ? -10.723 -3.110 -5.338 1.00 96.31 84 ALA A CA 1
ATOM 661 C C . ALA A 1 84 ? -9.448 -2.433 -5.869 1.00 96.31 84 ALA A C 1
ATOM 663 O O . ALA A 1 84 ? -9.087 -2.639 -7.023 1.00 96.31 84 ALA A O 1
ATOM 664 N N . LEU A 1 85 ? -8.748 -1.650 -5.042 1.00 95.69 85 LEU A N 1
ATOM 665 C CA . LEU A 1 85 ? -7.483 -1.013 -5.422 1.00 95.69 85 LEU A CA 1
ATOM 666 C C . LEU A 1 85 ? -6.376 -2.039 -5.689 1.00 95.69 85 LEU A C 1
ATOM 668 O O . LEU A 1 85 ? -5.590 -1.839 -6.605 1.00 95.69 85 LEU A O 1
ATOM 672 N N . ILE A 1 86 ? -6.317 -3.128 -4.918 1.00 93.88 86 ILE A N 1
ATOM 673 C CA . ILE A 1 86 ? -5.343 -4.205 -5.148 1.00 93.88 86 ILE A CA 1
ATOM 674 C C . ILE A 1 86 ? -5.735 -5.025 -6.384 1.00 93.88 86 ILE A C 1
ATOM 676 O O . ILE A 1 86 ? -4.891 -5.301 -7.229 1.00 93.88 86 ILE A O 1
ATOM 680 N N . GLN A 1 87 ? -7.009 -5.408 -6.506 1.00 93.88 87 GLN A N 1
ATOM 681 C CA . GLN A 1 87 ? -7.493 -6.241 -7.613 1.00 93.88 87 GLN A CA 1
ATOM 682 C C . GLN A 1 87 ? -7.384 -5.550 -8.973 1.00 93.88 87 GLN A C 1
ATOM 684 O O . GLN A 1 87 ? -7.061 -6.201 -9.962 1.00 93.88 87 GLN A O 1
ATOM 689 N N . ASN A 1 88 ? -7.633 -4.241 -9.023 1.00 93.88 88 ASN A N 1
ATOM 690 C CA . ASN A 1 88 ? -7.587 -3.463 -10.259 1.00 93.88 88 ASN A CA 1
ATOM 691 C C . ASN A 1 88 ? -6.195 -2.905 -10.562 1.00 93.88 88 ASN A C 1
ATOM 693 O O . ASN A 1 88 ? -6.091 -1.954 -11.334 1.00 93.88 88 ASN A O 1
ATOM 697 N N . PHE A 1 89 ? -5.136 -3.452 -9.956 1.00 94.00 89 PHE A N 1
ATOM 698 C CA . PHE A 1 89 ? -3.780 -2.985 -10.203 1.00 94.00 89 PHE A CA 1
ATOM 699 C C . PHE A 1 89 ? -2.868 -4.114 -10.699 1.00 94.00 89 PHE A C 1
ATOM 701 O O . PHE A 1 89 ? -2.233 -4.797 -9.893 1.00 94.00 89 PHE A O 1
ATOM 708 N N . PRO A 1 90 ? -2.815 -4.330 -12.028 1.00 95.56 90 PRO A N 1
ATOM 709 C CA . PRO A 1 90 ? -1.986 -5.364 -12.636 1.00 95.56 90 PRO A CA 1
ATOM 710 C C . PRO A 1 90 ? -0.500 -5.181 -12.325 1.00 95.56 90 PRO A C 1
ATOM 712 O O . PRO A 1 90 ? -0.010 -4.056 -12.192 1.00 95.56 90 PRO A O 1
ATOM 715 N N . VAL A 1 91 ? 0.236 -6.291 -12.279 1.00 95.50 91 VAL A N 1
ATOM 716 C CA . VAL A 1 91 ? 1.678 -6.310 -11.980 1.00 95.50 91 VAL A CA 1
ATOM 717 C C . VAL A 1 91 ? 2.469 -5.456 -12.974 1.00 95.50 91 VAL A C 1
ATOM 719 O O . VAL A 1 91 ? 3.362 -4.710 -12.580 1.00 95.50 91 VAL A O 1
ATOM 722 N N . GLU A 1 92 ? 2.117 -5.495 -14.256 1.00 95.69 92 GLU A N 1
ATOM 723 C CA . GLU A 1 92 ? 2.792 -4.729 -15.305 1.00 95.69 92 GLU A CA 1
ATOM 724 C C . GLU A 1 92 ? 2.588 -3.221 -15.129 1.00 95.69 92 GLU A C 1
ATOM 726 O O . GLU A 1 92 ? 3.500 -2.429 -15.371 1.00 95.69 92 GLU A O 1
ATOM 731 N N . GLU A 1 93 ? 1.393 -2.803 -14.710 1.00 95.88 93 GLU A N 1
ATOM 732 C CA . GLU A 1 93 ? 1.099 -1.396 -14.441 1.00 95.88 93 GLU A CA 1
ATOM 733 C C . GLU A 1 93 ? 1.776 -0.928 -13.151 1.00 95.88 93 GLU A C 1
ATOM 735 O O . GLU A 1 93 ? 2.337 0.169 -13.103 1.00 95.88 93 GLU A O 1
ATOM 740 N N . TYR A 1 94 ? 1.795 -1.789 -12.134 1.00 96.06 94 TYR A N 1
ATOM 741 C CA . TYR A 1 94 ? 2.520 -1.561 -10.893 1.00 96.06 94 TYR A CA 1
ATOM 742 C C . TYR A 1 94 ? 4.005 -1.282 -11.160 1.00 96.06 94 TYR A C 1
ATOM 744 O O . TYR A 1 94 ? 4.537 -0.283 -10.675 1.00 96.06 94 TYR A O 1
ATOM 752 N N . ILE A 1 95 ? 4.664 -2.123 -11.967 1.00 95.62 95 ILE A N 1
ATOM 753 C CA . ILE A 1 95 ? 6.082 -1.959 -12.322 1.00 95.62 95 ILE A CA 1
ATOM 754 C C . ILE A 1 95 ? 6.306 -0.645 -13.078 1.00 95.62 95 ILE A C 1
ATOM 756 O O . ILE A 1 95 ? 7.243 0.082 -12.762 1.00 95.62 95 ILE A O 1
ATOM 760 N N . LYS A 1 96 ? 5.428 -0.281 -14.022 1.00 95.62 96 LYS A N 1
ATOM 761 C CA . LYS A 1 96 ? 5.531 1.006 -14.735 1.00 95.62 96 LYS A CA 1
ATOM 762 C C . LYS A 1 96 ? 5.493 2.193 -13.776 1.00 95.62 96 LYS A C 1
ATOM 764 O O . LYS A 1 96 ? 6.326 3.087 -13.882 1.00 95.62 96 LYS A O 1
ATOM 769 N N . TRP A 1 97 ? 4.549 2.203 -12.836 1.00 95.62 97 TRP A N 1
ATOM 770 C CA . TRP A 1 97 ? 4.483 3.257 -11.824 1.00 95.62 97 TRP A CA 1
ATOM 771 C C . TRP A 1 97 ? 5.711 3.272 -10.922 1.00 95.62 97 TRP A C 1
ATOM 773 O O . TRP A 1 97 ? 6.216 4.351 -10.622 1.00 95.62 97 TRP A O 1
ATOM 783 N N . TYR A 1 98 ? 6.203 2.097 -10.525 1.00 94.50 98 TYR A N 1
ATOM 784 C CA . TYR A 1 98 ? 7.423 1.975 -9.737 1.00 94.50 98 TYR A CA 1
ATOM 785 C C . TYR A 1 98 ? 8.626 2.609 -10.451 1.00 94.50 98 TYR A C 1
ATOM 787 O O . TYR A 1 98 ? 9.294 3.450 -9.857 1.00 94.50 98 TYR A O 1
ATOM 795 N N . GLU A 1 99 ? 8.852 2.293 -11.727 1.00 94.00 99 GLU A N 1
ATOM 796 C CA . GLU A 1 99 ? 9.948 2.862 -12.529 1.00 94.00 99 GLU A CA 1
ATOM 797 C C . GLU A 1 99 ? 9.833 4.381 -12.707 1.00 94.00 99 GLU A C 1
ATOM 799 O O . GLU A 1 99 ? 10.835 5.087 -12.684 1.00 94.00 99 GLU A O 1
ATOM 804 N N . LEU A 1 100 ? 8.613 4.915 -12.834 1.00 93.94 100 LEU A N 1
ATOM 805 C CA . LEU A 1 100 ? 8.393 6.362 -12.961 1.00 93.94 100 LEU A CA 1
ATOM 806 C C . LEU A 1 100 ? 8.765 7.142 -11.692 1.00 93.94 100 LEU A C 1
ATOM 808 O O . LEU A 1 100 ? 9.109 8.322 -11.777 1.00 93.94 100 LEU A O 1
ATOM 812 N N . VAL A 1 101 ? 8.645 6.517 -10.516 1.00 91.00 101 VAL A N 1
ATOM 813 C CA . VAL A 1 101 ? 8.958 7.157 -9.226 1.00 91.00 101 VAL A CA 1
ATOM 814 C C . VAL A 1 101 ? 10.340 6.782 -8.690 1.00 91.00 101 VAL A C 1
ATOM 816 O O . VAL A 1 101 ? 10.857 7.479 -7.810 1.00 91.00 101 VAL A O 1
ATOM 819 N N . LYS A 1 102 ? 10.932 5.695 -9.202 1.00 83.81 102 LYS A N 1
ATOM 820 C CA . LYS A 1 102 ? 12.320 5.289 -8.964 1.00 83.81 102 LYS A CA 1
ATOM 821 C C . LYS A 1 102 ? 13.233 6.388 -9.522 1.00 83.81 102 LYS A C 1
ATOM 823 O O . LYS A 1 102 ? 13.053 6.855 -10.641 1.00 83.81 102 LYS A O 1
ATOM 828 N N . LYS A 1 103 ? 14.159 6.864 -8.691 1.00 65.62 103 LYS A N 1
ATOM 829 C CA . LYS A 1 103 ? 15.164 7.871 -9.054 1.00 65.62 103 LYS A CA 1
ATOM 830 C C . LYS A 1 103 ? 16.522 7.221 -9.196 1.00 65.62 103 LYS A C 1
ATOM 832 O O . LYS A 1 103 ? 16.793 6.312 -8.380 1.00 65.62 103 LYS A O 1
#

Sequence (103 aa):
WGMISYEIPLETYPDTYNNQPLGIAAIASQKNHIAIYLMGCYMVPEQQKTLLMAFKKMGVKPNIGKSCIRFTKLDKIPLDTIIALIQNFPVEEYIKWYELVKK

Secondary structure (DSSP, 8-state):
--SEEEEE-TTT----TTSS-EEEEEEEEETTEEEEEESHHHH-HHHHHHHHHHHHHHTPPP-B-SSEEEESSGGGS-HHHHHHHHHT--HHHHHHHHHHH--

Radius of gyration: 14.1 Å; chains: 1; bounding box: 36×24×35 Å